Protein AF-A0A9P2ZU78-F1 (afdb_monomer_lite)

Sequence (113 aa):
MPLPQTSLRRISSLSHLSLLSQLSISLALAVALAVALAVALAVCPRRKALELEPNDPEIAFNLAAILESTNNLEPALKLYEKAQKGGIDRAAQNIRNVSAKILGQKAAEGKAE

pLDDT: mean 77.75, std 16.62, range [40.72, 97.44]

Secondary structure (DSSP, 8-state):
------SSSSHHHHHHHHHHHHHHHHHHHHHHHHHHHHHHHHHHHHHHHHHH-TT-HHHHHHHHHHHHHTT-HHHHHHHHHHHHHTT-TTHHHHHHHHHHHHHHHHHHHTT--

Foldseek 3Di:
DDDDPDDPPPPVVVVVVVVVVVVVVVVVVVVVVVLVVVLVVQPVVLVVVCVVPVQALVSLQSVLVSCVVVVVLVSSLVSLVSSVVVPPVVSVVVNVVSVVVVVVVVVVVVVVD

Structure (mmCIF, N/CA/C/O backbone):
data_AF-A0A9P2ZU78-F1
#
_entry.id   AF-A0A9P2ZU78-F1
#
loop_
_atom_site.group_PDB
_atom_site.id
_atom_site.type_symbol
_atom_site.label_atom_id
_atom_site.label_alt_id
_atom_site.label_comp_id
_atom_site.label_asym_id
_atom_site.label_entity_id
_atom_site.label_seq_id
_atom_site.pdbx_PDB_ins_code
_atom_site.Cartn_x
_atom_site.Cartn_y
_atom_site.Cartn_z
_atom_site.occupancy
_atom_site.B_iso_or_equiv
_atom_site.auth_seq_id
_atom_site.auth_comp_id
_atom_site.auth_asym_id
_atom_site.auth_atom_id
_atom_site.pdbx_PDB_model_num
ATOM 1 N N . MET A 1 1 ? -12.260 -26.016 69.909 1.00 43.94 1 MET A N 1
ATOM 2 C CA . MET A 1 1 ? -12.296 -24.851 68.999 1.00 43.94 1 MET A CA 1
ATOM 3 C C . MET A 1 1 ? -11.686 -25.244 67.658 1.00 43.94 1 MET A C 1
ATOM 5 O O . MET A 1 1 ? -10.488 -25.495 67.643 1.00 43.94 1 MET A O 1
ATOM 9 N N . PRO A 1 2 ? -12.458 -25.348 66.563 1.00 40.72 2 PRO A N 1
ATOM 10 C CA . PRO A 1 2 ? -11.908 -25.530 65.224 1.00 40.72 2 PRO A CA 1
ATOM 11 C C . PRO A 1 2 ? -11.899 -24.193 64.462 1.00 40.72 2 PRO A C 1
ATOM 13 O O . PRO A 1 2 ? -12.875 -23.447 64.486 1.00 40.72 2 PRO A O 1
ATOM 16 N N . LEU A 1 3 ? -10.784 -23.872 63.808 1.00 42.34 3 LEU A N 1
ATOM 17 C CA . LEU A 1 3 ? -10.658 -22.682 62.963 1.00 42.34 3 LEU A CA 1
ATOM 18 C C . LEU A 1 3 ? -11.296 -22.931 61.581 1.00 42.34 3 LEU A C 1
ATOM 20 O O . LEU A 1 3 ? -11.131 -24.025 61.033 1.00 42.34 3 LEU A O 1
ATOM 24 N N . PRO A 1 4 ? -11.992 -21.943 60.988 1.00 45.94 4 PRO A N 1
ATOM 25 C CA . PRO A 1 4 ? -12.653 -22.109 59.700 1.00 45.94 4 PRO A CA 1
ATOM 26 C C . PRO A 1 4 ? -11.637 -22.041 58.550 1.00 45.94 4 PRO A C 1
ATOM 28 O O . PRO A 1 4 ? -11.029 -21.006 58.279 1.00 45.94 4 PRO A O 1
ATOM 31 N N . GLN A 1 5 ? -11.468 -23.158 57.842 1.00 47.47 5 GLN A N 1
ATOM 32 C CA . GLN A 1 5 ? -10.726 -23.226 56.582 1.00 47.47 5 GLN A CA 1
ATOM 33 C C . GLN A 1 5 ? -11.600 -22.718 55.424 1.00 47.47 5 GLN A C 1
ATOM 35 O O . GLN A 1 5 ? -12.167 -23.508 54.676 1.00 47.47 5 GLN A O 1
ATOM 40 N N . THR A 1 6 ? -11.752 -21.401 55.268 1.00 53.34 6 THR A N 1
ATOM 41 C CA . THR A 1 6 ? -12.641 -20.842 54.223 1.00 53.34 6 THR A CA 1
ATOM 42 C C . THR A 1 6 ? -12.009 -19.795 53.304 1.00 53.34 6 THR A C 1
ATOM 44 O O . THR A 1 6 ? -12.731 -19.138 52.560 1.00 53.34 6 THR A O 1
ATOM 47 N N . SER A 1 7 ? -10.678 -19.667 53.253 1.00 50.56 7 SER A N 1
ATOM 48 C CA . SER A 1 7 ? -10.039 -18.575 52.484 1.00 50.56 7 SER A CA 1
ATOM 49 C C . SER A 1 7 ? -9.257 -18.991 51.228 1.00 50.56 7 SER A C 1
ATOM 51 O O . SER A 1 7 ? -8.779 -18.121 50.508 1.00 50.56 7 SER A O 1
ATOM 53 N N . LEU A 1 8 ? -9.143 -20.284 50.894 1.00 46.50 8 LEU A N 1
ATOM 54 C CA . LEU A 1 8 ? -8.215 -20.746 49.840 1.00 46.50 8 LEU A CA 1
ATOM 55 C C . LEU A 1 8 ? -8.817 -21.016 48.449 1.00 46.50 8 LEU A C 1
ATOM 57 O O . LEU A 1 8 ? -8.081 -21.385 47.541 1.00 46.50 8 LEU A O 1
ATOM 61 N N . ARG A 1 9 ? -10.122 -20.804 48.228 1.00 48.53 9 ARG A N 1
ATOM 62 C CA . ARG A 1 9 ? -10.751 -21.074 46.913 1.00 48.53 9 ARG A CA 1
ATOM 63 C C . ARG A 1 9 ? -10.897 -19.868 45.976 1.00 48.53 9 ARG A C 1
ATOM 65 O O . ARG A 1 9 ? -11.262 -20.061 44.822 1.00 48.53 9 ARG A O 1
ATOM 72 N N . ARG A 1 10 ? -10.598 -18.636 46.411 1.00 48.12 10 ARG A N 1
ATOM 73 C CA . ARG A 1 10 ? -10.749 -17.436 45.552 1.00 48.12 10 ARG A CA 1
ATOM 74 C C . ARG A 1 10 ? -9.538 -17.129 44.666 1.00 48.12 10 ARG A C 1
ATOM 76 O O . ARG A 1 10 ? -9.709 -16.537 43.604 1.00 48.12 10 ARG A O 1
ATOM 83 N N . ILE A 1 11 ? -8.341 -17.561 45.063 1.00 48.50 11 ILE A N 1
ATOM 84 C CA . ILE A 1 11 ? -7.073 -17.157 44.427 1.00 48.50 11 ILE A CA 1
ATOM 85 C C . ILE A 1 11 ? -6.871 -17.862 43.074 1.00 48.50 11 ILE A C 1
ATOM 87 O O . ILE A 1 11 ? -6.395 -17.247 42.125 1.00 48.50 11 ILE A O 1
ATOM 91 N N . SER A 1 12 ? -7.326 -19.112 42.940 1.00 49.66 12 SER A N 1
ATOM 92 C CA . SER A 1 12 ? -7.180 -19.901 41.708 1.00 49.66 12 SER A CA 1
ATOM 93 C C . SER A 1 12 ? -7.983 -19.347 40.524 1.00 49.66 12 SER A C 1
ATOM 95 O O . SER A 1 12 ? -7.599 -19.550 39.381 1.00 49.66 12 SER A O 1
ATOM 97 N N . SER A 1 13 ? -9.090 -18.636 40.765 1.00 5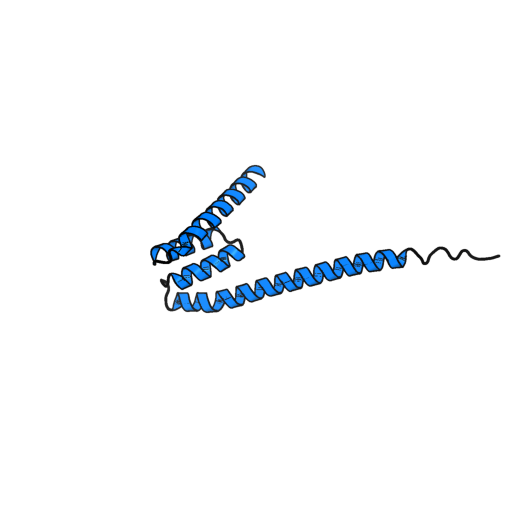1.19 13 SER A N 1
ATOM 98 C CA . SER A 1 13 ? -9.914 -18.080 39.676 1.00 51.19 13 SER A CA 1
ATOM 99 C C . SER A 1 13 ? -9.325 -16.800 39.063 1.00 51.19 13 SER A C 1
ATOM 101 O O . SER A 1 13 ? -9.461 -16.566 37.864 1.00 51.19 13 SER A O 1
ATOM 103 N N . LEU A 1 14 ? -8.619 -15.999 39.869 1.00 52.75 14 LEU A N 1
ATOM 104 C CA . LEU A 1 14 ? -8.000 -14.737 39.451 1.00 52.75 14 LEU A CA 1
ATOM 105 C C . LEU A 1 14 ? -6.677 -14.949 38.700 1.00 52.75 14 LEU A C 1
ATOM 107 O O . LEU A 1 14 ? -6.379 -14.204 37.768 1.00 52.75 14 LEU A O 1
ATOM 111 N N . SER A 1 15 ? -5.908 -15.986 39.046 1.00 57.28 15 SER A N 1
ATOM 112 C CA . SER A 1 15 ? -4.656 -16.324 38.356 1.00 57.28 15 SER A CA 1
ATOM 113 C C . SER A 1 15 ? -4.886 -16.802 36.920 1.00 57.28 15 SER A C 1
ATOM 115 O O . SER A 1 15 ? -4.156 -16.388 36.021 1.00 57.28 15 SER A O 1
ATOM 117 N N . HIS A 1 16 ? -5.929 -17.603 36.675 1.00 57.12 16 HIS A N 1
ATOM 118 C CA . HIS A 1 16 ? -6.278 -18.049 35.323 1.00 57.12 16 HIS A CA 1
ATOM 119 C C . HIS A 1 16 ? -6.739 -16.893 34.420 1.00 57.12 16 HIS A C 1
ATOM 121 O O . HIS A 1 16 ? -6.315 -16.832 33.267 1.00 57.12 16 HIS A O 1
ATOM 127 N N . LEU A 1 17 ? -7.531 -15.939 34.932 1.00 57.69 17 LEU A N 1
ATOM 128 C CA . LEU A 1 17 ? -7.929 -14.747 34.166 1.00 57.69 17 LEU A CA 1
ATOM 129 C C . LEU A 1 17 ? -6.741 -13.816 33.864 1.00 57.69 17 LEU A C 1
ATOM 131 O O . LEU A 1 17 ? -6.634 -13.311 32.746 1.00 57.69 17 LEU A O 1
ATOM 135 N N . SER A 1 18 ? -5.830 -13.616 34.826 1.00 62.34 18 SER A N 1
ATOM 136 C CA . SER A 1 18 ? -4.621 -12.803 34.620 1.00 62.34 18 SER A CA 1
ATOM 137 C C . SER A 1 18 ? -3.697 -13.426 33.578 1.00 62.34 18 SER A C 1
ATOM 139 O O . SER A 1 18 ? -3.236 -12.722 32.689 1.00 62.34 18 SER A O 1
ATOM 141 N N . LEU A 1 19 ? -3.471 -14.744 33.639 1.00 61.09 19 LEU A N 1
ATOM 142 C CA . LEU A 1 19 ? -2.617 -15.466 32.691 1.00 61.09 19 LEU A CA 1
ATOM 143 C C . LEU A 1 19 ? -3.191 -15.465 31.270 1.00 61.09 19 LEU A C 1
ATOM 145 O O . LEU A 1 19 ? -2.440 -15.272 30.317 1.00 61.09 19 LEU A O 1
ATOM 149 N N . LEU A 1 20 ? -4.511 -15.626 31.121 1.00 64.06 20 LEU A N 1
ATOM 150 C CA . LEU A 1 20 ? -5.185 -15.526 29.822 1.00 64.06 20 LEU A CA 1
ATOM 151 C C . LEU A 1 20 ? -5.066 -14.113 29.236 1.00 64.06 20 LEU A C 1
ATOM 153 O O . LEU A 1 20 ? -4.745 -13.967 28.058 1.00 64.06 20 LEU A O 1
ATOM 157 N N . SER A 1 21 ? -5.259 -13.076 30.057 1.00 64.62 21 SER A N 1
ATOM 158 C CA . SER A 1 21 ? -5.069 -11.680 29.644 1.00 64.62 21 SER A CA 1
ATOM 159 C C . SER A 1 21 ? -3.614 -11.403 29.240 1.00 64.62 21 SER A C 1
ATOM 161 O O . SER A 1 21 ? -3.359 -10.896 28.148 1.00 64.62 21 SER A O 1
ATOM 163 N N . GLN A 1 22 ? -2.642 -11.832 30.052 1.00 71.19 22 GLN A N 1
ATOM 164 C CA . GLN A 1 22 ? -1.214 -11.654 29.769 1.00 71.19 22 GLN A CA 1
ATOM 165 C C . GLN A 1 22 ? -0.766 -12.376 28.496 1.00 71.19 22 GLN A C 1
ATOM 167 O O . GLN A 1 22 ? 0.006 -11.813 27.722 1.00 71.19 22 GLN A O 1
ATOM 172 N N . LEU A 1 23 ? -1.255 -13.599 28.265 1.00 68.69 23 LEU A N 1
ATOM 173 C CA . LEU A 1 23 ? -0.958 -14.377 27.062 1.00 68.69 23 LEU A CA 1
ATOM 174 C C . LEU A 1 23 ? -1.573 -13.740 25.810 1.00 68.69 23 LEU A C 1
ATOM 176 O O . LEU A 1 23 ? -0.950 -13.712 24.752 1.00 68.69 23 LEU A O 1
ATOM 180 N N . SER A 1 24 ? -2.781 -13.190 25.936 1.00 74.31 24 SER A N 1
ATOM 181 C CA . SER A 1 24 ? -3.444 -12.469 24.844 1.00 74.31 24 SER A CA 1
ATOM 182 C C . SER A 1 24 ? -2.669 -11.203 24.465 1.00 74.31 24 SER A C 1
ATOM 184 O O . SER A 1 24 ? -2.485 -10.917 23.285 1.00 74.31 24 SER A O 1
ATOM 186 N N . ILE A 1 25 ? -2.165 -10.473 25.464 1.00 74.12 25 ILE A N 1
ATOM 187 C CA . ILE A 1 25 ? -1.370 -9.252 25.275 1.00 74.12 25 ILE A CA 1
ATOM 188 C C . ILE A 1 25 ? -0.006 -9.568 24.652 1.00 74.12 25 ILE A C 1
ATOM 190 O O . ILE A 1 25 ? 0.408 -8.886 23.715 1.00 74.12 25 ILE A O 1
ATOM 194 N N . SER A 1 26 ? 0.693 -10.602 25.131 1.00 77.81 26 SER A N 1
ATOM 195 C CA . SER A 1 26 ? 1.997 -10.988 24.579 1.00 77.81 26 SER A CA 1
ATOM 196 C C . SER A 1 26 ? 1.882 -11.514 23.148 1.00 77.81 26 SER A C 1
ATOM 198 O O . SER A 1 26 ? 2.713 -11.173 22.306 1.00 77.81 26 SER A O 1
ATOM 200 N N . LEU A 1 27 ? 0.819 -12.264 22.842 1.00 80.62 27 LEU A N 1
ATOM 201 C CA . LEU A 1 27 ? 0.524 -12.716 21.486 1.00 80.62 27 LEU A CA 1
ATOM 202 C C . LEU A 1 27 ? 0.186 -11.542 20.558 1.00 80.62 27 LEU A C 1
ATOM 204 O O . LEU A 1 27 ? 0.748 -11.449 19.467 1.00 80.62 27 LEU A O 1
ATOM 208 N N . ALA A 1 28 ? -0.678 -10.619 20.991 1.00 78.75 28 ALA A N 1
ATOM 209 C CA . ALA A 1 28 ? -1.022 -9.431 20.210 1.00 78.75 28 ALA A CA 1
ATOM 210 C C . ALA A 1 28 ? 0.211 -8.558 19.921 1.00 78.75 28 ALA A C 1
ATOM 212 O O . ALA A 1 28 ? 0.397 -8.102 18.792 1.00 78.75 28 ALA A O 1
ATOM 213 N N . LEU A 1 29 ? 1.093 -8.382 20.911 1.00 82.19 29 LEU A N 1
ATOM 214 C CA . LEU A 1 29 ? 2.349 -7.652 20.746 1.00 82.19 29 LEU A CA 1
ATOM 215 C C . LEU A 1 29 ? 3.305 -8.361 19.779 1.00 82.19 29 LEU A C 1
ATOM 217 O O . LEU A 1 29 ? 3.886 -7.709 18.915 1.00 82.19 29 LEU A O 1
ATOM 221 N N . ALA A 1 30 ? 3.455 -9.683 19.889 1.00 81.88 30 ALA A N 1
ATOM 222 C CA . ALA A 1 30 ? 4.303 -10.463 18.989 1.00 81.88 30 ALA A CA 1
ATOM 223 C C . ALA A 1 30 ? 3.823 -10.373 17.532 1.00 81.88 30 ALA A C 1
ATOM 225 O O . ALA A 1 30 ? 4.633 -10.180 16.625 1.00 81.88 30 ALA A O 1
ATOM 226 N N . VAL A 1 31 ? 2.507 -10.442 17.310 1.00 81.00 31 VAL A N 1
ATOM 227 C CA . VAL A 1 31 ? 1.902 -10.255 15.984 1.00 81.00 31 VAL A CA 1
ATOM 228 C C . VAL A 1 31 ? 2.150 -8.837 15.468 1.00 81.00 31 VAL A C 1
ATOM 230 O O . VAL A 1 31 ? 2.580 -8.676 14.328 1.00 81.00 31 VAL A O 1
ATOM 233 N N . ALA A 1 32 ? 1.957 -7.808 16.298 1.00 77.38 32 ALA A N 1
ATOM 234 C CA . ALA A 1 32 ? 2.217 -6.423 15.907 1.00 77.38 32 ALA A CA 1
ATOM 235 C C . ALA A 1 32 ? 3.691 -6.188 15.531 1.00 77.38 32 ALA A C 1
ATOM 237 O O . ALA A 1 32 ? 3.975 -5.546 14.518 1.00 77.38 32 ALA A O 1
ATOM 238 N N . LEU A 1 33 ? 4.631 -6.753 16.298 1.00 76.12 33 LEU A N 1
ATOM 239 C CA . LEU A 1 33 ? 6.064 -6.660 16.017 1.00 76.12 33 LEU A CA 1
ATOM 240 C C . LEU A 1 33 ? 6.433 -7.388 14.716 1.00 76.12 33 LEU A C 1
ATOM 242 O O . LEU A 1 33 ? 7.215 -6.869 13.921 1.00 76.12 33 LEU A O 1
ATOM 246 N N . ALA A 1 34 ? 5.842 -8.563 14.473 1.00 76.62 34 ALA A N 1
ATOM 247 C CA . ALA A 1 34 ? 6.043 -9.326 13.245 1.00 76.62 34 ALA A CA 1
ATOM 248 C C . ALA A 1 34 ? 5.528 -8.567 12.013 1.00 76.62 34 ALA A C 1
ATOM 250 O O . ALA A 1 34 ? 6.220 -8.508 10.997 1.00 76.62 34 ALA A O 1
ATOM 251 N N . VAL A 1 35 ? 4.356 -7.932 12.117 1.00 75.69 35 VAL A N 1
ATOM 252 C CA . VAL A 1 35 ? 3.803 -7.080 11.054 1.00 75.69 35 VAL A CA 1
ATOM 253 C C . VAL A 1 35 ? 4.705 -5.870 10.808 1.00 75.69 35 VAL A C 1
ATOM 255 O O . VAL A 1 35 ? 5.062 -5.604 9.662 1.00 75.69 35 VAL A O 1
ATOM 258 N N . ALA A 1 36 ? 5.135 -5.171 11.862 1.00 74.50 36 ALA A N 1
ATOM 259 C CA . ALA A 1 36 ? 6.018 -4.012 11.738 1.00 74.50 36 ALA A CA 1
ATOM 260 C C . ALA A 1 36 ? 7.365 -4.374 11.089 1.00 74.50 36 ALA A C 1
ATOM 262 O O . ALA A 1 36 ? 7.839 -3.665 10.197 1.00 74.50 36 ALA A O 1
ATOM 263 N N . LEU A 1 37 ? 7.957 -5.503 11.487 1.00 75.56 37 LEU A N 1
ATOM 264 C CA . LEU A 1 37 ? 9.203 -5.999 10.910 1.00 75.56 37 LEU A CA 1
ATOM 265 C C . LEU A 1 37 ? 9.024 -6.404 9.441 1.00 75.56 37 LEU A C 1
ATOM 267 O O . LEU A 1 37 ? 9.840 -6.027 8.602 1.00 75.56 37 LEU A O 1
ATOM 271 N N . ALA A 1 38 ? 7.945 -7.118 9.110 1.00 73.19 38 ALA A N 1
ATOM 272 C CA . ALA A 1 38 ? 7.645 -7.522 7.737 1.00 73.19 38 ALA A CA 1
ATOM 273 C C . ALA A 1 38 ? 7.451 -6.308 6.816 1.00 73.19 38 ALA A C 1
ATOM 275 O O . ALA A 1 38 ? 7.994 -6.270 5.711 1.00 73.19 38 ALA A O 1
ATOM 276 N N . VAL A 1 39 ? 6.741 -5.285 7.296 1.00 71.50 39 VAL A N 1
ATOM 277 C CA . VAL A 1 39 ? 6.575 -4.014 6.587 1.00 71.50 39 VAL A CA 1
ATOM 278 C C . VAL A 1 39 ? 7.931 -3.340 6.368 1.00 71.50 39 VAL A C 1
ATOM 280 O O . VAL A 1 39 ? 8.250 -2.980 5.236 1.00 71.50 39 VAL A O 1
ATOM 283 N N . ALA A 1 40 ? 8.767 -3.213 7.402 1.00 69.25 40 ALA A N 1
ATOM 284 C CA . ALA A 1 40 ? 10.078 -2.569 7.290 1.00 69.25 40 ALA A CA 1
ATOM 285 C C . ALA A 1 40 ? 11.003 -3.279 6.282 1.00 69.25 40 ALA A C 1
ATOM 287 O O . ALA A 1 40 ? 11.612 -2.630 5.425 1.00 69.25 40 ALA A O 1
ATOM 288 N N . LEU A 1 41 ? 11.051 -4.615 6.336 1.00 71.94 41 LEU A N 1
ATOM 289 C CA . LEU A 1 41 ? 11.823 -5.443 5.406 1.00 71.94 41 LEU A CA 1
ATOM 290 C C . LEU A 1 41 ? 11.332 -5.315 3.963 1.00 71.94 41 LEU A C 1
ATOM 292 O O . LEU A 1 41 ? 12.132 -5.385 3.036 1.00 71.94 41 LEU A O 1
ATOM 296 N N . ALA A 1 42 ? 10.035 -5.101 3.763 1.00 70.12 42 ALA A N 1
ATOM 297 C CA . ALA A 1 42 ? 9.451 -4.971 2.438 1.00 70.12 42 ALA A CA 1
ATOM 298 C C . ALA A 1 42 ? 9.592 -3.544 1.859 1.00 70.12 42 ALA A C 1
ATOM 300 O O . ALA A 1 42 ? 9.692 -3.382 0.640 1.00 70.12 42 ALA A O 1
ATOM 301 N N . VAL A 1 43 ? 9.647 -2.510 2.709 1.00 69.44 43 VAL A N 1
ATOM 302 C CA . VAL A 1 43 ? 9.821 -1.103 2.298 1.00 69.44 43 VAL A CA 1
ATOM 303 C C . VAL A 1 43 ? 11.258 -0.795 1.875 1.00 69.44 43 VAL A C 1
ATOM 305 O O . VAL A 1 43 ? 11.455 -0.126 0.860 1.00 69.44 43 VAL A O 1
ATOM 308 N N . CYS A 1 44 ? 12.265 -1.258 2.622 1.00 70.12 44 CYS A N 1
ATOM 309 C CA . CYS A 1 44 ? 13.668 -0.874 2.396 1.00 70.12 44 CYS A CA 1
ATOM 310 C C . CYS A 1 44 ? 14.196 -1.213 0.985 1.00 70.12 44 CYS A C 1
ATOM 312 O O . CYS A 1 44 ? 14.682 -0.306 0.304 1.00 70.12 44 CYS A O 1
ATOM 314 N N . PRO A 1 45 ? 14.066 -2.460 0.486 1.00 64.75 45 PRO A N 1
ATOM 315 C CA . PRO A 1 45 ? 14.534 -2.825 -0.851 1.00 64.75 45 PRO A CA 1
ATOM 316 C C . PRO A 1 45 ? 13.802 -2.061 -1.955 1.00 64.75 45 PRO A C 1
ATOM 318 O O . PRO A 1 45 ? 14.411 -1.672 -2.946 1.00 64.75 45 PRO A O 1
ATOM 321 N N . ARG A 1 46 ? 12.503 -1.793 -1.767 1.00 68.56 46 ARG A N 1
ATOM 322 C CA . ARG A 1 46 ? 11.685 -1.085 -2.757 1.00 68.56 46 ARG A CA 1
ATOM 323 C C . ARG A 1 46 ? 11.944 0.411 -2.810 1.00 68.56 46 ARG A C 1
ATOM 325 O O . ARG A 1 46 ? 11.878 0.973 -3.894 1.00 68.56 46 ARG A O 1
ATOM 332 N N . ARG A 1 47 ? 12.300 1.049 -1.692 1.00 67.69 47 ARG A N 1
ATOM 333 C CA . ARG A 1 47 ? 12.788 2.438 -1.704 1.00 67.69 47 ARG A CA 1
ATOM 334 C C . ARG A 1 47 ? 14.089 2.561 -2.488 1.00 67.69 47 ARG A C 1
ATOM 336 O O . ARG A 1 47 ? 14.185 3.427 -3.344 1.00 67.69 47 ARG A O 1
ATOM 343 N N . LYS A 1 48 ? 15.033 1.642 -2.268 1.00 66.88 48 LYS A N 1
ATOM 344 C CA . LYS A 1 48 ? 16.295 1.611 -3.018 1.00 66.88 48 LYS A CA 1
ATOM 345 C C . LYS A 1 48 ? 16.082 1.307 -4.504 1.00 66.88 48 LYS A C 1
ATOM 347 O O . LYS A 1 48 ? 16.728 1.899 -5.354 1.00 66.88 48 LYS A O 1
ATOM 352 N N . ALA A 1 49 ? 15.144 0.422 -4.830 1.00 61.66 49 ALA A N 1
ATOM 353 C CA . ALA A 1 49 ? 14.783 0.153 -6.217 1.00 61.66 49 ALA A CA 1
ATOM 354 C C . ALA A 1 49 ? 14.113 1.373 -6.887 1.00 61.66 49 ALA A C 1
ATOM 356 O O . ALA A 1 49 ? 14.380 1.637 -8.051 1.00 61.66 49 ALA A O 1
ATOM 357 N N . LEU A 1 50 ? 13.346 2.180 -6.141 1.00 61.47 50 LEU A N 1
ATOM 358 C CA . LEU A 1 50 ? 12.794 3.455 -6.618 1.00 61.47 50 LEU A CA 1
ATOM 359 C C . LEU A 1 50 ? 13.873 4.539 -6.839 1.00 61.47 50 LEU A C 1
ATOM 361 O O . LEU A 1 50 ? 13.656 5.457 -7.621 1.00 61.47 50 LEU A O 1
ATOM 365 N N . GLU A 1 51 ? 15.027 4.458 -6.167 1.00 68.94 51 GLU A N 1
ATOM 366 C CA . GLU A 1 51 ? 16.179 5.337 -6.444 1.00 68.94 51 GLU A CA 1
ATOM 367 C C . GLU A 1 51 ? 16.869 4.977 -7.767 1.00 68.94 51 GLU A C 1
ATOM 369 O O . GLU A 1 51 ? 17.397 5.857 -8.443 1.00 68.94 51 GLU A O 1
ATOM 374 N N . LEU A 1 52 ? 16.856 3.694 -8.140 1.00 64.44 52 LEU A N 1
ATOM 375 C CA . LEU A 1 52 ? 17.464 3.191 -9.375 1.00 64.44 52 LEU A CA 1
ATOM 376 C C . LEU A 1 52 ? 16.517 3.333 -10.573 1.00 64.44 52 LEU A C 1
ATOM 378 O O . LEU A 1 52 ? 16.927 3.801 -11.631 1.00 64.44 52 LEU A O 1
ATOM 382 N N . GLU A 1 53 ? 15.243 2.985 -10.386 1.00 67.62 53 GLU A N 1
ATOM 383 C CA . GLU A 1 53 ? 14.185 3.108 -11.386 1.00 67.62 53 GLU A CA 1
ATOM 384 C C . GLU A 1 53 ? 12.950 3.793 -10.779 1.00 67.62 53 GLU A C 1
ATOM 386 O O . GLU A 1 53 ? 11.982 3.146 -10.368 1.00 67.62 53 GLU A O 1
ATOM 391 N N . PRO A 1 54 ? 12.930 5.137 -10.737 1.00 70.75 54 PRO A N 1
ATOM 392 C CA . PRO A 1 54 ? 11.849 5.888 -10.097 1.00 70.75 54 PRO A CA 1
ATOM 393 C C . PRO A 1 54 ? 10.488 5.725 -10.778 1.00 70.75 54 PRO A C 1
ATOM 395 O O . PRO A 1 54 ? 9.468 6.133 -10.216 1.00 70.75 54 PRO A O 1
ATOM 398 N N . ASN A 1 55 ? 10.453 5.155 -11.982 1.00 75.25 55 ASN A N 1
ATOM 399 C CA . ASN A 1 55 ? 9.262 5.021 -12.812 1.00 75.25 55 ASN A CA 1
ATOM 400 C C . ASN A 1 55 ? 8.822 3.578 -13.060 1.00 75.25 55 ASN A C 1
ATOM 402 O O . ASN A 1 55 ? 7.887 3.395 -13.835 1.00 75.25 55 ASN A O 1
ATOM 406 N N . ASP A 1 56 ? 9.415 2.587 -12.391 1.00 86.44 56 ASP A N 1
ATOM 407 C CA . ASP A 1 56 ? 8.936 1.209 -12.499 1.00 86.44 56 ASP A CA 1
ATOM 408 C C . ASP A 1 56 ? 7.509 1.102 -11.907 1.00 86.44 56 ASP A C 1
ATOM 410 O O . ASP A 1 56 ? 7.288 1.363 -10.710 1.00 86.44 56 ASP A O 1
ATOM 414 N N . PRO A 1 57 ? 6.511 0.743 -12.732 1.00 89.19 57 PRO A N 1
ATOM 415 C CA . PRO A 1 57 ? 5.129 0.671 -12.290 1.00 89.19 57 PRO A CA 1
ATOM 416 C C . PRO A 1 57 ? 4.850 -0.519 -11.358 1.00 89.19 57 PRO A C 1
ATOM 418 O O . PRO A 1 57 ? 3.941 -0.435 -10.528 1.00 89.19 57 PRO A O 1
ATOM 421 N N . GLU A 1 58 ? 5.648 -1.585 -11.409 1.00 90.00 58 GLU A N 1
ATOM 422 C CA . GLU A 1 58 ? 5.553 -2.734 -10.504 1.00 90.00 58 GLU A CA 1
ATOM 423 C C . GLU A 1 58 ? 6.101 -2.376 -9.110 1.00 90.00 58 GLU A C 1
ATOM 425 O O . GLU A 1 58 ? 5.507 -2.733 -8.085 1.00 90.00 58 GLU A O 1
ATOM 430 N N . ILE A 1 59 ? 7.175 -1.579 -9.035 1.00 87.69 59 ILE A N 1
ATOM 431 C CA . ILE A 1 59 ? 7.662 -1.029 -7.756 1.00 87.69 59 ILE A CA 1
ATOM 432 C C . ILE A 1 59 ? 6.607 -0.102 -7.142 1.00 87.69 59 ILE A C 1
ATOM 434 O O . ILE A 1 59 ? 6.318 -0.212 -5.943 1.00 87.69 59 ILE A O 1
ATOM 438 N N . ALA A 1 60 ? 5.998 0.770 -7.953 1.00 90.00 60 ALA A N 1
ATOM 439 C CA . ALA A 1 60 ? 4.924 1.654 -7.504 1.00 90.00 60 ALA A CA 1
ATOM 440 C C . ALA A 1 60 ? 3.727 0.858 -6.951 1.00 90.00 60 ALA A C 1
ATOM 442 O O . ALA A 1 60 ? 3.246 1.164 -5.857 1.00 90.00 60 ALA A O 1
ATOM 443 N N . PHE A 1 61 ? 3.306 -0.209 -7.640 1.00 93.38 61 PHE A N 1
ATOM 444 C CA . PHE A 1 61 ? 2.227 -1.094 -7.188 1.00 93.38 61 PHE A CA 1
ATOM 445 C C . PHE A 1 61 ? 2.543 -1.749 -5.838 1.00 93.38 61 PHE A C 1
ATOM 447 O O . PHE A 1 61 ? 1.729 -1.731 -4.911 1.00 93.38 61 PHE A O 1
ATOM 454 N N . ASN A 1 62 ? 3.745 -2.309 -5.702 1.00 91.12 62 ASN A N 1
ATOM 455 C CA . ASN A 1 62 ? 4.139 -3.018 -4.491 1.00 91.12 62 ASN A CA 1
ATOM 456 C C . ASN A 1 62 ? 4.285 -2.068 -3.292 1.00 91.12 62 ASN A C 1
ATOM 458 O O . ASN A 1 62 ? 3.920 -2.423 -2.165 1.00 91.12 62 ASN A O 1
ATOM 462 N N . LEU A 1 63 ? 4.809 -0.854 -3.501 1.00 89.50 63 LEU A N 1
ATOM 463 C CA . LEU A 1 63 ? 4.879 0.169 -2.453 1.00 89.50 63 LEU A CA 1
ATOM 464 C C . LEU A 1 63 ? 3.481 0.646 -2.034 1.00 89.50 63 LEU A C 1
ATOM 466 O O . LEU A 1 63 ? 3.233 0.778 -0.835 1.00 89.50 63 LEU A O 1
ATOM 470 N N . ALA A 1 64 ? 2.566 0.825 -2.990 1.00 93.19 64 ALA A N 1
ATOM 471 C CA . ALA A 1 64 ? 1.172 1.153 -2.707 1.00 93.19 64 ALA A CA 1
ATOM 472 C C . ALA A 1 64 ? 0.496 0.095 -1.821 1.00 93.19 64 ALA A C 1
ATOM 474 O O . ALA A 1 64 ? -0.156 0.453 -0.846 1.00 93.19 64 ALA A O 1
ATOM 475 N N . ALA A 1 65 ? 0.731 -1.196 -2.087 1.00 91.62 65 ALA A N 1
ATOM 476 C CA . ALA A 1 65 ? 0.185 -2.289 -1.277 1.00 91.62 65 ALA A CA 1
ATOM 477 C C . ALA A 1 65 ? 0.679 -2.271 0.176 1.00 91.62 65 ALA A C 1
ATOM 479 O O . ALA A 1 65 ? -0.093 -2.529 1.100 1.00 91.62 65 ALA A O 1
ATOM 480 N N . ILE A 1 66 ? 1.951 -1.918 0.401 1.00 89.31 66 ILE A N 1
ATOM 481 C CA . ILE A 1 66 ? 2.433 -1.715 1.772 1.00 89.31 66 ILE A CA 1
ATOM 482 C C . ILE A 1 66 ? 1.715 -0.536 2.417 1.00 89.31 66 ILE A C 1
ATOM 484 O O . ILE A 1 66 ? 1.250 -0.663 3.546 1.00 89.31 66 ILE A O 1
ATOM 488 N N . LEU A 1 67 ? 1.639 0.603 1.730 1.00 90.31 67 LEU A N 1
ATOM 489 C CA . LEU A 1 67 ? 1.031 1.805 2.296 1.00 90.31 67 LEU A CA 1
ATOM 490 C C . LEU A 1 67 ? -0.450 1.588 2.621 1.00 90.31 67 LEU A C 1
ATOM 492 O O . LEU A 1 67 ? -0.918 2.035 3.665 1.00 90.31 67 LEU A O 1
ATOM 496 N N . GLU A 1 68 ? -1.166 0.829 1.791 1.00 92.56 68 GLU A N 1
ATOM 497 C CA . GLU A 1 68 ? -2.524 0.387 2.096 1.00 92.56 68 GLU A CA 1
ATOM 498 C C . GLU A 1 68 ? -2.560 -0.467 3.376 1.00 92.56 68 GLU A C 1
ATOM 500 O O . GLU A 1 68 ? -3.399 -0.228 4.244 1.00 92.56 68 GLU A O 1
ATOM 505 N N . SER A 1 69 ? -1.632 -1.422 3.534 1.00 88.50 69 SER A N 1
ATOM 506 C CA . SER A 1 69 ? -1.554 -2.275 4.733 1.00 88.50 69 SER A CA 1
ATOM 507 C C . SER A 1 69 ? -1.227 -1.502 6.016 1.00 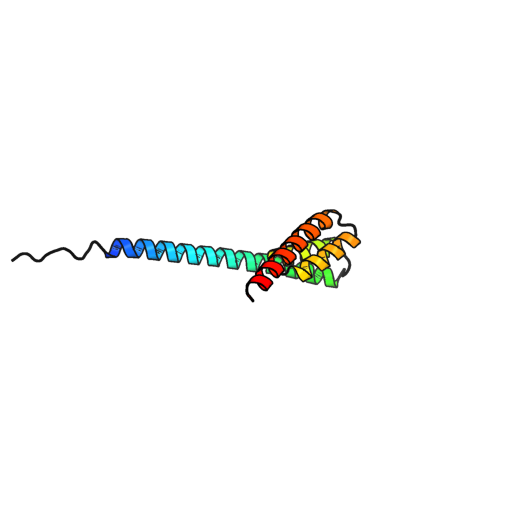88.50 69 SER A C 1
ATOM 509 O O . SER A 1 69 ? -1.647 -1.903 7.099 1.00 88.50 69 SER A O 1
ATOM 511 N N . THR A 1 70 ? -0.531 -0.367 5.900 1.00 87.94 70 THR A N 1
ATOM 512 C CA . THR A 1 70 ? -0.234 0.536 7.018 1.00 87.94 70 THR A CA 1
ATOM 513 C C . THR A 1 70 ? -1.271 1.651 7.165 1.00 87.94 70 THR A C 1
ATOM 515 O O . THR A 1 70 ? -1.005 2.637 7.849 1.00 87.94 70 THR A O 1
ATOM 518 N N . ASN A 1 71 ? -2.435 1.534 6.514 1.00 90.00 71 ASN A N 1
ATOM 519 C CA . ASN A 1 71 ? -3.528 2.512 6.528 1.00 90.00 71 ASN A CA 1
ATOM 520 C C . ASN A 1 71 ? -3.129 3.929 6.061 1.00 90.00 71 ASN A C 1
ATOM 522 O O . ASN A 1 71 ? -3.796 4.909 6.372 1.00 90.00 71 ASN A O 1
ATOM 526 N N . ASN A 1 72 ? -2.043 4.048 5.296 1.00 92.00 72 ASN A N 1
ATOM 527 C CA . ASN A 1 72 ? -1.626 5.288 4.649 1.00 92.00 72 ASN A CA 1
ATOM 528 C C . ASN A 1 72 ? -2.302 5.360 3.269 1.00 92.00 72 ASN A C 1
ATOM 530 O O . ASN A 1 72 ? -1.676 5.111 2.235 1.00 92.00 72 ASN A O 1
ATOM 534 N N . LEU A 1 73 ? -3.607 5.632 3.256 1.00 93.75 73 LEU A N 1
ATOM 535 C CA . LEU A 1 73 ? -4.456 5.412 2.083 1.00 93.75 73 LEU A CA 1
ATOM 536 C C . LEU A 1 73 ? -4.238 6.439 0.959 1.00 93.75 73 LEU A C 1
ATOM 538 O O . LEU A 1 73 ? -4.180 6.065 -0.212 1.00 93.75 73 LEU A O 1
ATOM 542 N N . GLU A 1 74 ? -4.054 7.717 1.281 1.00 94.19 74 GLU A N 1
ATOM 543 C CA . GLU A 1 74 ? -3.802 8.787 0.308 1.00 94.19 74 GLU A CA 1
ATOM 544 C C . GLU A 1 74 ? -2.514 8.572 -0.507 1.00 94.19 74 GLU A C 1
ATOM 546 O O . 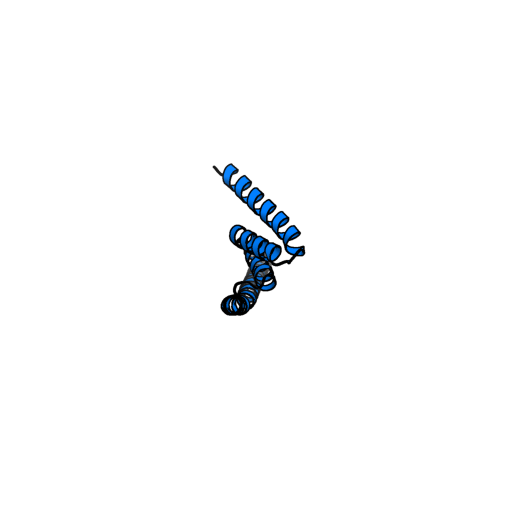GLU A 1 74 ? -2.562 8.683 -1.738 1.00 94.19 74 GLU A O 1
ATOM 551 N N . PRO A 1 75 ? -1.348 8.266 0.103 1.00 93.50 75 PRO A N 1
ATOM 552 C CA . PRO A 1 75 ? -0.149 7.962 -0.671 1.00 93.50 75 PRO A CA 1
ATOM 553 C C . PRO A 1 75 ? -0.248 6.609 -1.392 1.00 93.50 75 PRO A C 1
ATOM 555 O O . PRO A 1 75 ? 0.300 6.486 -2.489 1.00 93.50 75 PRO A O 1
ATOM 558 N N . ALA A 1 76 ? -0.971 5.623 -0.841 1.00 95.31 76 ALA A N 1
ATOM 559 C CA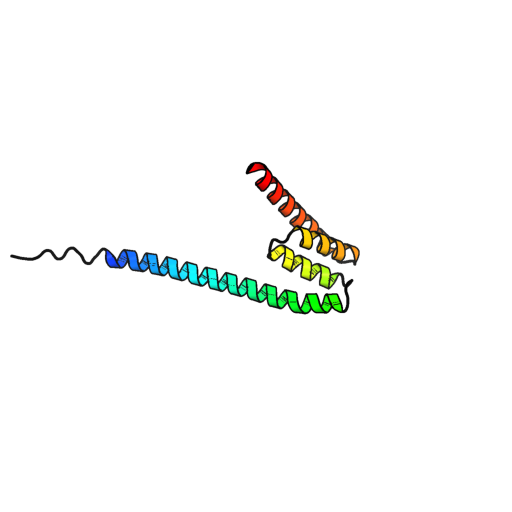 . ALA A 1 76 ? -1.237 4.362 -1.537 1.00 95.31 76 ALA A CA 1
ATOM 560 C C . ALA A 1 76 ? -2.011 4.594 -2.845 1.00 95.31 76 ALA A C 1
ATOM 562 O O . ALA A 1 76 ? -1.620 4.076 -3.892 1.00 95.31 76 ALA A O 1
ATOM 563 N N . LEU A 1 77 ? -3.051 5.435 -2.812 1.00 96.56 77 LEU A N 1
ATOM 564 C CA . LEU A 1 77 ? -3.864 5.769 -3.982 1.00 96.56 77 LEU A CA 1
ATOM 565 C C . LEU A 1 77 ? -3.017 6.363 -5.117 1.00 96.56 77 LEU A C 1
ATOM 567 O O . LEU A 1 77 ? -3.056 5.862 -6.239 1.00 96.56 77 LEU A O 1
ATOM 571 N N . LYS A 1 78 ? -2.178 7.363 -4.812 1.00 95.31 78 LYS A N 1
ATOM 572 C CA . LYS A 1 78 ? -1.297 8.011 -5.805 1.00 95.31 78 LYS A CA 1
ATOM 573 C C . LYS A 1 78 ? -0.334 7.027 -6.474 1.00 95.31 78 LYS A C 1
ATOM 575 O O . LYS A 1 78 ? -0.051 7.135 -7.667 1.00 95.31 78 LYS A O 1
ATOM 580 N N . LEU A 1 79 ? 0.198 6.075 -5.709 1.00 94.06 79 LEU A N 1
ATOM 581 C CA . LEU A 1 79 ? 1.128 5.078 -6.234 1.00 94.06 79 LEU A CA 1
ATOM 582 C C . LEU A 1 79 ? 0.420 3.999 -7.053 1.00 94.06 79 LEU A C 1
ATOM 584 O O . LEU A 1 79 ? 0.959 3.587 -8.080 1.00 94.06 79 LEU A O 1
ATOM 588 N N . TYR A 1 80 ? -0.796 3.599 -6.676 1.00 96.56 80 TYR A N 1
ATOM 589 C CA . TYR A 1 80 ? -1.605 2.726 -7.523 1.00 96.56 80 TYR A CA 1
ATOM 590 C C . TYR A 1 80 ? -1.994 3.394 -8.846 1.00 96.56 80 TYR A C 1
ATOM 592 O O . TYR A 1 80 ? -1.917 2.747 -9.887 1.00 96.56 80 TYR A O 1
ATOM 600 N N . GLU A 1 81 ? -2.334 4.685 -8.843 1.00 95.75 81 GLU A N 1
ATOM 601 C CA . GLU A 1 81 ? -2.575 5.443 -10.079 1.00 95.75 81 GLU A CA 1
ATOM 602 C C . GLU A 1 81 ? -1.326 5.508 -10.965 1.00 95.75 81 GLU A C 1
ATOM 604 O O . GLU A 1 81 ? -1.418 5.365 -12.186 1.00 95.75 81 GLU A O 1
ATOM 609 N N . LYS A 1 82 ? -0.140 5.692 -10.367 1.00 93.50 82 LYS A N 1
ATOM 610 C CA . LYS A 1 82 ? 1.132 5.652 -11.102 1.00 93.50 82 LYS A CA 1
ATOM 611 C C . LYS A 1 82 ? 1.379 4.271 -11.716 1.00 93.50 82 LYS A C 1
ATOM 613 O O . LYS A 1 82 ? 1.731 4.192 -12.889 1.00 93.50 82 LYS A O 1
ATOM 618 N N . ALA A 1 83 ? 1.156 3.204 -10.950 1.00 94.62 83 ALA A N 1
ATOM 619 C CA . ALA A 1 83 ? 1.280 1.833 -11.432 1.00 94.62 83 ALA A CA 1
ATOM 620 C C . ALA A 1 83 ? 0.321 1.549 -12.598 1.00 94.62 83 ALA A C 1
ATOM 622 O O . ALA A 1 83 ? 0.730 0.992 -13.614 1.00 94.62 83 ALA A O 1
ATOM 623 N N . GLN A 1 84 ? -0.935 1.995 -12.489 1.00 95.81 84 GLN A N 1
ATOM 624 C CA . GLN A 1 84 ? -1.925 1.845 -13.554 1.00 95.81 84 GLN A CA 1
ATOM 625 C C . GLN A 1 84 ? -1.497 2.581 -14.830 1.00 95.81 84 GLN A C 1
ATOM 627 O O . GLN A 1 84 ? -1.559 2.012 -15.916 1.00 95.81 84 GLN A O 1
ATOM 632 N N . LYS A 1 85 ? -1.005 3.823 -14.707 1.00 94.75 85 LYS A N 1
ATOM 633 C CA . LYS A 1 85 ? -0.494 4.605 -15.848 1.00 94.75 85 LYS A CA 1
ATOM 634 C C . LYS A 1 85 ? 0.695 3.942 -16.545 1.00 94.75 85 LYS A C 1
ATOM 636 O O . LYS A 1 85 ? 0.874 4.155 -17.738 1.00 94.75 85 LYS A O 1
ATOM 641 N N . GLY A 1 86 ? 1.491 3.156 -15.822 1.00 92.25 86 GLY A N 1
ATOM 642 C CA . GLY A 1 86 ? 2.589 2.376 -16.392 1.00 92.25 86 GLY A CA 1
ATOM 643 C C . GLY A 1 86 ? 2.206 0.973 -16.875 1.00 92.25 86 GLY A C 1
ATOM 644 O O . GLY A 1 86 ? 3.101 0.208 -17.212 1.00 92.25 86 GLY A O 1
ATOM 645 N N . GLY A 1 87 ? 0.914 0.623 -16.923 1.00 93.56 87 GLY A N 1
ATOM 646 C CA . GLY A 1 87 ? 0.432 -0.634 -17.516 1.00 93.56 87 GLY A CA 1
ATOM 647 C C . GLY A 1 87 ? 0.082 -1.748 -16.525 1.00 93.56 87 GLY A C 1
ATOM 648 O O . GLY A 1 87 ? -0.154 -2.881 -16.936 1.00 93.56 87 GLY A O 1
ATOM 649 N N . ILE A 1 88 ? 0.027 -1.467 -15.220 1.00 95.75 88 ILE A N 1
ATOM 650 C CA . ILE A 1 88 ? -0.412 -2.455 -14.224 1.00 95.75 88 ILE A CA 1
ATOM 651 C C . ILE A 1 88 ? -1.939 -2.422 -14.104 1.00 95.75 88 ILE A C 1
ATOM 653 O O . ILE A 1 88 ? -2.500 -1.764 -13.227 1.00 95.75 88 ILE A O 1
ATOM 657 N N . ASP A 1 89 ? -2.630 -3.174 -14.960 1.00 93.81 89 ASP A N 1
ATOM 658 C CA . ASP A 1 89 ? -4.103 -3.185 -15.028 1.00 93.81 89 ASP A CA 1
ATOM 659 C C . ASP A 1 89 ? -4.772 -3.596 -13.709 1.00 93.81 89 ASP A C 1
ATOM 661 O O . ASP A 1 89 ? -5.793 -3.030 -13.301 1.00 93.81 89 ASP A O 1
ATOM 665 N N . ARG A 1 90 ? -4.153 -4.532 -12.975 1.00 93.06 90 ARG A N 1
ATOM 666 C CA . ARG A 1 90 ? -4.638 -4.978 -11.655 1.00 93.06 90 ARG A CA 1
ATOM 667 C C . ARG A 1 90 ? -4.683 -3.855 -10.610 1.00 93.06 90 ARG A C 1
ATOM 669 O O . ARG A 1 90 ? -5.420 -3.973 -9.633 1.00 93.06 90 ARG A O 1
ATOM 676 N N . ALA A 1 91 ? -3.957 -2.750 -10.811 1.00 95.00 91 ALA A N 1
ATOM 677 C CA . ALA A 1 91 ? -4.014 -1.592 -9.920 1.00 95.00 91 ALA A CA 1
ATOM 678 C C . ALA A 1 91 ? -5.412 -0.953 -9.884 1.00 95.00 91 ALA A C 1
ATOM 680 O O . ALA A 1 91 ? -5.809 -0.424 -8.848 1.00 95.00 91 ALA A O 1
ATOM 681 N N . ALA A 1 92 ? -6.203 -1.072 -10.957 1.00 95.69 92 ALA A N 1
ATOM 682 C CA . ALA A 1 92 ? -7.540 -0.487 -11.046 1.00 95.69 92 ALA A CA 1
ATOM 683 C C . ALA A 1 92 ? -8.486 -0.967 -9.931 1.00 95.69 92 ALA A C 1
ATOM 685 O O . ALA A 1 92 ? -9.286 -0.189 -9.410 1.00 95.69 92 ALA A O 1
ATOM 686 N N . GLN A 1 93 ? -8.409 -2.248 -9.554 1.00 95.94 93 GLN A N 1
ATOM 687 C CA . GLN A 1 93 ? -9.220 -2.788 -8.461 1.00 95.94 93 GLN A CA 1
ATOM 688 C C . GLN A 1 93 ? -8.803 -2.196 -7.113 1.00 95.94 93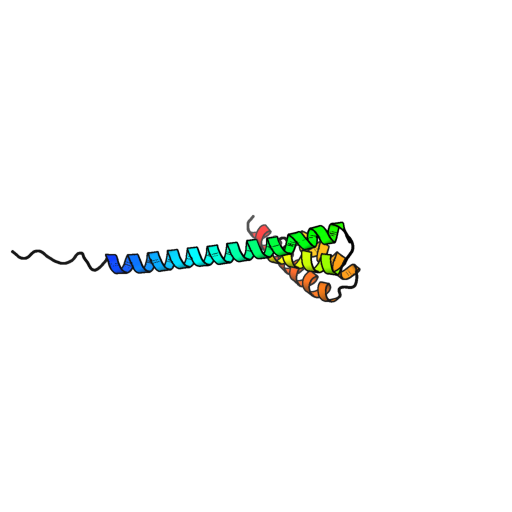 GLN A C 1
ATOM 690 O O . GLN A 1 93 ? -9.661 -1.812 -6.318 1.00 95.94 93 GLN A O 1
ATOM 695 N N . ASN A 1 94 ? -7.500 -2.052 -6.888 1.00 96.38 94 ASN A N 1
ATOM 696 C CA . ASN A 1 94 ? -6.972 -1.511 -5.641 1.00 96.38 94 ASN A CA 1
ATOM 697 C C . ASN A 1 94 ? -7.288 -0.019 -5.498 1.00 96.38 94 ASN A C 1
ATOM 699 O O . ASN A 1 94 ? -7.681 0.412 -4.420 1.00 96.38 94 ASN A O 1
ATOM 703 N N . ILE A 1 95 ? -7.240 0.750 -6.591 1.00 97.44 95 ILE A N 1
ATOM 704 C CA . ILE A 1 95 ? -7.666 2.161 -6.621 1.00 97.44 95 ILE A CA 1
ATOM 705 C C . ILE A 1 95 ? -9.111 2.298 -6.139 1.00 97.44 95 ILE A C 1
ATOM 707 O O . ILE A 1 95 ? -9.395 3.134 -5.280 1.00 97.44 95 ILE A O 1
ATOM 711 N N . ARG A 1 96 ? -10.023 1.451 -6.640 1.00 96.62 96 ARG A N 1
ATOM 712 C CA . ARG A 1 96 ? -11.433 1.460 -6.213 1.00 96.62 96 ARG A CA 1
ATOM 713 C C . ARG A 1 96 ? -11.573 1.134 -4.727 1.00 96.62 96 ARG A C 1
ATOM 715 O O . ARG A 1 96 ? -12.265 1.854 -4.010 1.00 96.62 96 ARG A O 1
ATOM 722 N N . ASN A 1 97 ? -10.887 0.091 -4.262 1.00 95.69 97 ASN A N 1
ATOM 723 C CA . ASN A 1 97 ? -10.942 -0.346 -2.866 1.00 95.69 97 ASN A CA 1
ATOM 724 C C . ASN A 1 97 ? -10.402 0.725 -1.905 1.00 95.69 97 ASN A C 1
ATOM 726 O O . ASN A 1 97 ? -11.051 1.049 -0.911 1.00 95.69 97 ASN A O 1
ATOM 730 N N . VAL A 1 98 ? -9.237 1.299 -2.212 1.00 95.88 98 VAL A N 1
ATOM 731 C CA . VAL A 1 98 ? -8.603 2.347 -1.401 1.00 95.88 98 VAL A CA 1
ATOM 732 C C . VAL A 1 98 ? -9.454 3.614 -1.395 1.00 95.88 98 VAL A C 1
ATOM 734 O O . VAL A 1 98 ? -9.698 4.173 -0.329 1.00 95.88 98 VAL A O 1
ATOM 737 N N . SER A 1 99 ? -9.992 4.023 -2.547 1.00 96.19 99 SER A N 1
ATOM 738 C CA . SER A 1 99 ? -10.896 5.179 -2.636 1.00 96.19 99 SER A CA 1
ATOM 739 C C . SER A 1 99 ? -12.136 5.010 -1.752 1.00 96.19 99 SER A C 1
ATOM 741 O O . SER A 1 99 ? -12.513 5.936 -1.036 1.00 96.19 99 SER A O 1
ATOM 743 N N . ALA A 1 100 ? -12.741 3.817 -1.738 1.00 95.88 100 ALA A N 1
ATOM 744 C CA . ALA A 1 100 ? -13.880 3.521 -0.870 1.00 95.88 100 ALA A CA 1
ATOM 745 C C . ALA A 1 100 ? -13.514 3.601 0.624 1.00 95.88 100 ALA A C 1
ATOM 747 O O . ALA A 1 100 ? -14.275 4.163 1.411 1.00 95.88 100 ALA A O 1
ATOM 748 N N . LYS A 1 101 ? -12.333 3.097 1.014 1.00 94.56 101 LYS A N 1
ATOM 749 C CA . LYS A 1 101 ? -11.830 3.202 2.395 1.00 94.56 101 LYS A CA 1
ATOM 750 C C . LYS A 1 101 ? -11.616 4.659 2.822 1.00 94.56 101 LYS A C 1
ATOM 752 O O . LYS A 1 101 ? -12.054 5.026 3.908 1.00 94.56 101 LYS A O 1
ATOM 757 N N . ILE A 1 102 ? -11.015 5.488 1.961 1.00 94.00 102 ILE A N 1
ATOM 758 C CA . ILE A 1 102 ? -10.799 6.926 2.220 1.00 94.00 102 ILE A CA 1
ATOM 759 C C . ILE A 1 102 ? -12.136 7.640 2.438 1.00 94.00 102 ILE A C 1
ATOM 761 O O . ILE A 1 102 ? -12.291 8.397 3.393 1.00 94.00 102 ILE A O 1
ATOM 765 N N . LEU A 1 103 ? -13.124 7.391 1.571 1.00 93.56 103 LEU A N 1
ATOM 766 C CA . LEU A 1 103 ? -14.460 7.975 1.719 1.00 93.56 103 LEU A CA 1
ATOM 767 C C . LEU A 1 103 ? -15.131 7.534 3.026 1.00 93.56 103 LEU A C 1
ATOM 769 O O . LEU A 1 103 ? -15.737 8.359 3.706 1.00 93.56 103 LEU A O 1
ATOM 773 N N . GLY A 1 104 ? -14.990 6.258 3.397 1.00 92.94 104 GLY A N 1
ATOM 774 C CA . GLY A 1 104 ? -15.489 5.732 4.666 1.00 92.94 104 GLY A CA 1
ATOM 775 C C . GLY A 1 104 ? -14.858 6.408 5.888 1.00 92.94 104 GLY A C 1
ATOM 776 O O . GLY A 1 104 ? -15.583 6.764 6.813 1.00 92.94 104 GLY A O 1
ATOM 777 N N . GLN A 1 105 ? -13.539 6.635 5.875 1.00 89.19 105 GLN A N 1
ATOM 778 C CA . GLN A 1 105 ? -12.827 7.328 6.959 1.00 89.19 105 GLN A CA 1
ATOM 779 C C . GLN A 1 105 ? -13.275 8.785 7.085 1.00 89.19 105 GLN A C 1
ATOM 781 O O . GLN A 1 105 ? -13.705 9.197 8.158 1.00 89.19 105 GLN A O 1
ATOM 786 N N . LYS A 1 106 ? -13.322 9.526 5.973 1.00 88.19 106 LYS A N 1
ATOM 787 C CA . LYS A 1 106 ? -13.784 10.924 5.968 1.0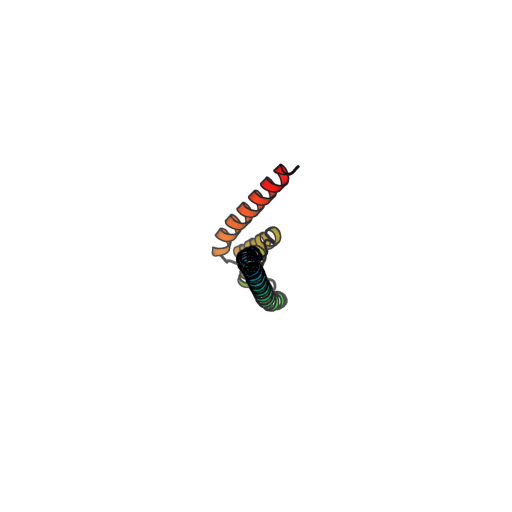0 88.19 106 LYS A CA 1
ATOM 788 C C . LYS A 1 106 ? -15.231 11.075 6.436 1.00 88.19 106 LYS A C 1
ATOM 790 O O . LYS A 1 106 ? -15.562 12.014 7.152 1.00 88.19 106 LYS A O 1
ATOM 795 N N . ALA A 1 107 ? -16.104 10.147 6.045 1.00 88.56 107 ALA A N 1
ATOM 796 C CA . ALA A 1 107 ? -17.497 10.145 6.483 1.00 88.56 107 ALA A CA 1
ATOM 797 C C . ALA A 1 107 ? -17.662 9.775 7.968 1.00 88.56 107 ALA A C 1
ATOM 799 O O . ALA A 1 107 ? -18.668 10.149 8.570 1.00 88.56 107 ALA A O 1
ATOM 800 N N . ALA A 1 108 ? -16.723 9.023 8.550 1.00 82.31 108 ALA A N 1
ATOM 801 C CA . ALA A 1 108 ? -16.693 8.738 9.982 1.00 82.31 108 ALA A CA 1
ATOM 802 C C . ALA A 1 108 ? -16.147 9.932 10.782 1.00 82.31 108 ALA A C 1
ATOM 804 O O . ALA A 1 108 ? -16.702 10.265 11.824 1.00 82.31 108 ALA A O 1
ATOM 805 N N . GLU A 1 109 ? -15.118 10.605 10.264 1.00 77.38 109 GLU A N 1
ATOM 806 C CA . GLU A 1 109 ? -14.520 11.805 10.863 1.00 77.38 109 GLU A CA 1
ATOM 807 C C . GLU A 1 109 ? -15.507 12.980 10.892 1.00 77.38 109 GLU A C 1
ATOM 809 O O . GLU A 1 109 ? -15.710 13.575 11.943 1.00 77.38 109 GLU A O 1
ATOM 814 N N . GLY A 1 110 ? -16.222 13.244 9.792 1.00 73.25 110 GLY A N 1
ATOM 815 C CA . GLY A 1 110 ? -17.228 14.316 9.730 1.00 73.25 110 GLY A CA 1
ATOM 816 C C . GLY A 1 110 ? -18.521 14.060 10.521 1.00 73.25 110 GLY A C 1
ATOM 817 O O . GLY A 1 110 ? -19.409 14.902 10.514 1.00 73.25 110 GLY A O 1
ATOM 818 N N . LYS A 1 111 ? -18.666 12.892 11.162 1.00 60.31 111 LYS A N 1
ATOM 819 C CA . LYS A 1 111 ? -19.759 12.585 12.107 1.00 60.31 111 LYS A CA 1
ATOM 820 C C . LYS A 1 111 ? -19.321 12.682 13.573 1.00 60.31 111 LYS A C 1
ATOM 822 O O . LYS A 1 111 ? -20.152 12.474 14.454 1.00 60.31 111 LYS A O 1
ATOM 827 N N . ALA A 1 112 ? -18.029 12.898 13.824 1.00 56.41 112 ALA A N 1
ATOM 828 C CA . ALA A 1 112 ? -17.457 13.054 15.160 1.00 56.41 112 ALA A CA 1
ATOM 829 C C . ALA A 1 112 ? -17.326 14.533 15.587 1.00 56.41 112 ALA A C 1
ATOM 831 O O . ALA A 1 112 ? -16.942 14.792 16.727 1.00 56.41 112 ALA A O 1
ATOM 832 N N . GLU A 1 113 ? -17.654 15.464 14.685 1.00 45.62 113 GLU A N 1
ATOM 833 C CA . GLU A 1 113 ? -17.849 16.907 14.912 1.00 45.62 113 GLU A CA 1
ATOM 834 C C . GLU A 1 113 ? -19.339 17.238 15.067 1.00 45.62 113 GLU A C 1
ATOM 836 O O . GLU A 1 113 ? -19.656 18.099 15.919 1.00 45.62 113 GLU A O 1
#

Radius of gyration: 24.46 Å; chains: 1; bounding box: 37×42×86 Å